Protein AF-A0A397SLY3-F1 (afdb_monomer)

Radius of gyration: 15.45 Å; Cα contacts (8 Å, |Δi|>4): 67; chains: 1; bounding box: 37×22×41 Å

Foldseek 3Di:
DVLLLVQFVLVVVVVVVCVVVPPVDDDDDDDPLADPVLVVQVVCCSVVVDHDCPPDDLVSLVSNLVVCVNRVNVVCNVVSVVCCVVPVVVVCVVCVVVVVVD

Organism: NCBI:txid658196

Nearest PDB structures (foldseek):
  2vpk-assembly1_A-2  TM=8.104E-01  e=2.576E-02  Homo sapiens
  7t1z-assembly1_A  TM=8.279E-01  e=8.124E-02  Homo sapiens
  7azx-assembly1_A  TM=7.836E-01  e=6.776E-02  Homo sapiens
  2q81-assembly1_B  TM=7.318E-01  e=1.168E-01  Homo sapiens
  6brp-assembly1_A  TM=8.511E-01  e=5.294E-01  Arabidopsis thaliana

Structure (mmCIF, N/CA/C/O backbone):
data_AF-A0A397SLY3-F1
#
_entry.id   AF-A0A397SLY3-F1
#
loop_
_atom_site.group_PDB
_atom_site.id
_atom_site.type_symbol
_atom_site.label_atom_id
_atom_site.label_alt_id
_atom_site.label_comp_id
_atom_site.label_asym_id
_atom_site.label_entity_id
_atom_site.label_seq_id
_atom_site.pdbx_PDB_ins_code
_atom_site.Cartn_x
_atom_site.Cartn_y
_atom_site.Cartn_z
_atom_site.occupancy
_atom_site.B_iso_or_equiv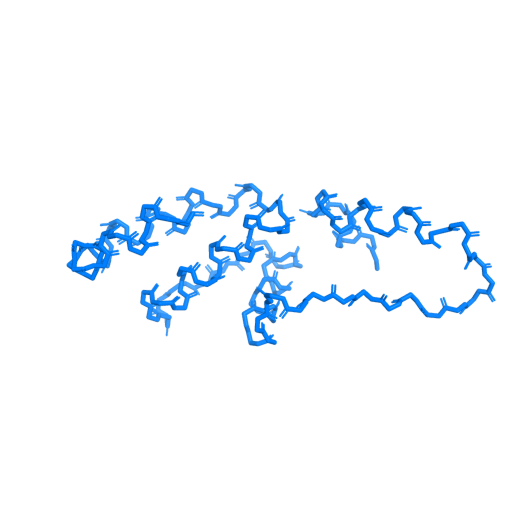
_atom_site.auth_seq_id
_atom_site.auth_comp_id
_atom_site.auth_asym_id
_atom_site.auth_atom_id
_atom_site.pdbx_PDB_model_num
ATOM 1 N N . MET A 1 1 ? 5.132 -5.483 -18.302 1.00 68.69 1 MET A N 1
ATOM 2 C CA . MET A 1 1 ? 5.862 -4.312 -17.748 1.00 68.69 1 MET A CA 1
ATOM 3 C C . MET A 1 1 ? 5.231 -2.947 -18.043 1.00 68.69 1 MET A C 1
ATOM 5 O O . MET A 1 1 ? 5.371 -2.072 -17.200 1.00 68.69 1 MET A O 1
ATOM 9 N N . VAL A 1 2 ? 4.592 -2.717 -19.203 1.00 85.00 2 VAL A N 1
ATOM 10 C CA . VAL A 1 2 ? 4.139 -1.365 -19.617 1.00 85.00 2 VAL A CA 1
ATOM 11 C C . VAL A 1 2 ? 3.164 -0.733 -18.618 1.00 85.00 2 VAL A C 1
ATOM 13 O O . VAL A 1 2 ? 3.375 0.402 -18.207 1.00 85.00 2 VAL A O 1
ATOM 16 N N . ILE A 1 3 ? 2.163 -1.486 -18.157 1.00 92.38 3 ILE A N 1
ATOM 17 C CA . ILE A 1 3 ? 1.145 -0.978 -17.223 1.00 92.38 3 ILE A CA 1
ATOM 18 C C . ILE A 1 3 ? 1.761 -0.616 -15.865 1.00 92.38 3 ILE A C 1
ATOM 20 O O . ILE A 1 3 ? 1.560 0.495 -15.387 1.00 92.38 3 ILE A O 1
ATOM 24 N N . LEU A 1 4 ? 2.575 -1.502 -15.275 1.00 91.44 4 LEU A N 1
ATOM 25 C CA . LEU A 1 4 ? 3.285 -1.229 -14.014 1.00 91.44 4 LEU A CA 1
ATOM 26 C C . LEU A 1 4 ? 4.153 0.038 -14.110 1.00 91.44 4 LEU A C 1
ATOM 28 O O . LEU A 1 4 ? 4.150 0.861 -13.201 1.00 91.44 4 LEU A O 1
ATOM 32 N N . ASN A 1 5 ? 4.866 0.198 -15.229 1.00 89.38 5 ASN A N 1
ATOM 33 C CA . ASN A 1 5 ? 5.706 1.359 -15.516 1.00 89.38 5 ASN A CA 1
ATOM 34 C C . ASN A 1 5 ? 4.879 2.652 -15.657 1.00 89.38 5 ASN A C 1
ATOM 36 O O . ASN A 1 5 ? 5.266 3.709 -15.173 1.00 89.38 5 ASN A O 1
ATOM 40 N N . TYR A 1 6 ? 3.720 2.579 -16.305 1.00 92.06 6 TYR A N 1
ATOM 41 C CA . TYR A 1 6 ? 2.859 3.742 -16.485 1.00 92.06 6 TYR A CA 1
ATOM 42 C C . TYR A 1 6 ? 2.175 4.166 -15.178 1.00 92.06 6 TYR A C 1
ATOM 44 O O . TYR A 1 6 ? 2.147 5.347 -14.847 1.00 92.06 6 TYR A O 1
ATOM 52 N N . ARG A 1 7 ? 1.647 3.198 -14.421 1.00 95.19 7 ARG A N 1
ATOM 53 C CA . ARG A 1 7 ? 0.784 3.442 -13.256 1.00 95.19 7 ARG A CA 1
ATOM 54 C C . ARG A 1 7 ? 1.555 3.723 -11.966 1.00 95.19 7 ARG A C 1
ATOM 56 O O . ARG A 1 7 ? 1.002 4.346 -11.071 1.00 95.19 7 ARG A O 1
ATOM 63 N N . SER A 1 8 ? 2.807 3.273 -11.849 1.00 95.88 8 SER A N 1
ATOM 64 C CA . SER A 1 8 ? 3.629 3.466 -10.648 1.00 95.88 8 SER A CA 1
ATOM 65 C C . SER A 1 8 ? 4.957 4.156 -10.986 1.00 95.88 8 SER A C 1
ATOM 67 O O . SER A 1 8 ? 5.855 3.528 -11.557 1.00 95.88 8 SER A O 1
ATOM 69 N N . PRO A 1 9 ? 5.145 5.425 -10.574 1.00 94.94 9 PRO A N 1
ATOM 70 C CA . PRO A 1 9 ? 6.425 6.126 -10.688 1.00 94.94 9 PRO A CA 1
ATOM 71 C C . PRO A 1 9 ? 7.593 5.386 -10.018 1.00 94.94 9 PRO A C 1
ATOM 73 O O . PRO A 1 9 ? 8.712 5.389 -10.538 1.00 94.94 9 PRO A O 1
ATOM 76 N N . TYR A 1 10 ? 7.342 4.715 -8.890 1.00 94.31 10 TYR A N 1
ATOM 77 C CA . TYR A 1 10 ? 8.350 3.919 -8.191 1.00 94.31 10 TYR A CA 1
ATOM 78 C C . TYR A 1 10 ? 8.811 2.723 -9.037 1.00 94.31 10 TYR A C 1
ATOM 80 O O . TYR A 1 10 ? 10.011 2.553 -9.277 1.00 94.31 10 TYR A O 1
ATOM 88 N N . LEU A 1 11 ? 7.863 1.929 -9.550 1.00 92.44 11 LEU A N 1
ATOM 89 C CA . LEU A 1 11 ? 8.176 0.778 -10.400 1.00 92.44 11 LEU A CA 1
ATOM 90 C C . LEU A 1 11 ? 8.798 1.217 -11.725 1.00 92.44 11 LEU A C 1
ATOM 92 O O . LEU A 1 11 ? 9.735 0.570 -12.186 1.00 92.44 11 LEU A O 1
ATOM 96 N N . ARG A 1 12 ? 8.359 2.344 -12.301 1.00 91.75 12 ARG A N 1
ATOM 97 C CA . ARG A 1 12 ? 9.008 2.961 -13.468 1.00 91.75 12 ARG A CA 1
ATOM 98 C C . ARG A 1 12 ? 10.490 3.177 -13.249 1.00 91.75 12 ARG A C 1
ATOM 100 O O . ARG A 1 12 ? 11.288 2.820 -14.117 1.00 91.75 12 ARG A O 1
ATOM 107 N N . ARG A 1 13 ? 10.859 3.757 -12.104 1.00 90.50 13 ARG A N 1
ATOM 108 C CA . ARG A 1 13 ? 12.257 4.036 -11.771 1.00 90.50 13 ARG A CA 1
ATOM 109 C C . ARG A 1 13 ? 13.056 2.738 -11.720 1.00 90.50 13 ARG A C 1
ATOM 111 O O . ARG A 1 13 ? 14.045 2.631 -12.430 1.00 90.50 13 ARG A O 1
ATOM 118 N N . ILE A 1 14 ? 12.581 1.734 -10.983 1.00 88.44 14 ILE A N 1
ATOM 119 C CA . ILE A 1 14 ? 13.259 0.430 -10.863 1.00 88.44 14 ILE A CA 1
ATOM 120 C C . ILE A 1 14 ? 13.408 -0.261 -12.224 1.00 88.44 14 ILE A C 1
ATOM 122 O O . ILE A 1 14 ? 14.487 -0.738 -12.577 1.00 88.44 14 ILE A O 1
ATOM 126 N N . LEU A 1 15 ? 12.330 -0.304 -13.007 1.00 85.88 15 LEU A N 1
ATOM 127 C CA . LEU A 1 15 ? 12.311 -0.958 -14.314 1.00 85.88 15 LEU A CA 1
ATOM 128 C C . LEU A 1 15 ? 13.215 -0.250 -15.329 1.00 85.88 15 LEU A C 1
ATOM 130 O O . LEU A 1 15 ? 13.852 -0.911 -16.146 1.00 85.88 15 LEU A O 1
ATOM 134 N N . SER A 1 16 ? 13.306 1.079 -15.270 1.00 83.69 16 SER A N 1
ATOM 135 C CA . SER A 1 16 ? 14.177 1.856 -16.159 1.00 83.69 16 SER A CA 1
ATOM 136 C C . SER A 1 16 ? 15.658 1.640 -15.846 1.00 83.69 16 SER A C 1
ATOM 138 O O . SER A 1 16 ? 16.461 1.553 -16.772 1.00 83.69 16 SER A O 1
ATOM 140 N N . THR A 1 17 ? 16.031 1.479 -14.572 1.00 76.94 17 THR A N 1
ATOM 141 C CA . THR A 1 17 ? 17.418 1.168 -14.185 1.00 76.94 17 THR A CA 1
ATOM 142 C C . THR A 1 17 ? 17.843 -0.225 -14.656 1.00 76.94 17 THR A C 1
ATOM 144 O O . THR A 1 17 ? 18.982 -0.415 -15.078 1.00 76.94 17 THR A O 1
ATOM 147 N N . ASN A 1 18 ? 16.916 -1.189 -14.642 1.00 68.44 18 ASN A N 1
ATOM 148 C CA . ASN A 1 18 ? 17.181 -2.573 -15.044 1.00 68.44 18 ASN A CA 1
ATOM 149 C C . ASN A 1 18 ? 17.223 -2.787 -16.566 1.00 68.44 18 ASN A C 1
ATOM 151 O O . ASN A 1 18 ? 17.905 -3.701 -17.020 1.00 68.44 18 ASN A O 1
ATOM 155 N N . LYS A 1 19 ? 16.601 -1.911 -17.372 1.00 62.56 19 LYS A N 1
ATOM 156 C CA . LYS A 1 19 ? 16.683 -1.951 -18.850 1.00 62.56 19 LYS A CA 1
ATOM 157 C C . LYS A 1 19 ? 18.11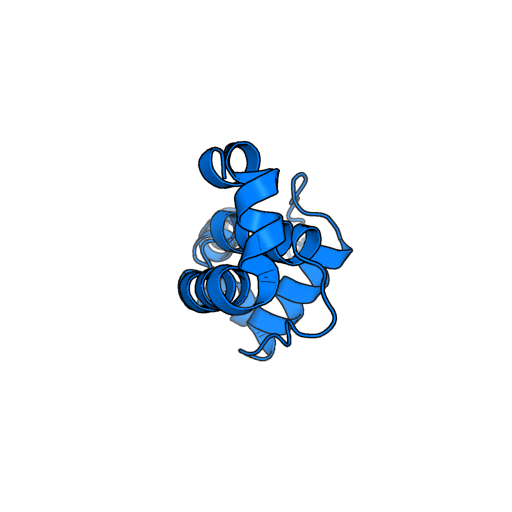0 -1.883 -19.412 1.00 62.56 19 LYS A C 1
ATOM 159 O O . LYS A 1 19 ? 18.320 -2.230 -20.567 1.00 62.56 19 LYS A O 1
ATOM 164 N N . LYS A 1 20 ? 19.102 -1.452 -18.624 1.00 56.47 20 LYS A N 1
ATOM 165 C CA . LYS A 1 20 ? 20.516 -1.464 -19.037 1.00 56.47 20 LYS A CA 1
ATOM 166 C C . LYS A 1 20 ? 21.103 -2.884 -19.168 1.00 56.47 20 LYS A C 1
ATOM 168 O O . LYS A 1 20 ? 22.199 -3.018 -19.694 1.00 56.47 20 LYS A O 1
ATOM 173 N N . LYS A 1 21 ? 20.383 -3.924 -18.725 1.00 58.62 21 LYS A N 1
ATOM 174 C CA . LYS A 1 21 ? 20.755 -5.348 -18.808 1.00 58.62 21 LYS A CA 1
ATOM 175 C C . LYS A 1 21 ? 19.810 -6.110 -19.754 1.00 58.62 21 LYS A C 1
ATOM 177 O O . LYS A 1 21 ? 19.156 -7.063 -19.354 1.00 58.62 21 LYS A O 1
ATOM 182 N N . ASN A 1 22 ? 19.661 -5.632 -20.991 1.00 57.81 22 ASN A N 1
ATOM 183 C CA . ASN A 1 22 ? 18.775 -6.211 -22.017 1.00 57.81 22 ASN A CA 1
ATOM 184 C C . ASN A 1 22 ? 19.352 -7.502 -22.652 1.00 57.81 22 ASN A C 1
ATOM 186 O O . ASN A 1 22 ? 19.345 -7.657 -23.868 1.00 57.81 22 ASN A O 1
ATOM 190 N N . ASP A 1 23 ? 19.861 -8.432 -21.848 1.00 66.06 23 ASP A N 1
ATOM 191 C CA . ASP A 1 23 ? 20.405 -9.721 -22.310 1.00 66.06 23 ASP A CA 1
ATOM 192 C C . ASP A 1 23 ? 19.345 -10.842 -22.380 1.00 66.06 23 ASP A C 1
ATOM 194 O O . ASP A 1 23 ? 19.669 -11.999 -22.628 1.00 66.06 23 ASP A O 1
ATOM 198 N N . GLY A 1 24 ? 18.067 -10.507 -22.171 1.00 64.00 24 GLY A N 1
ATOM 199 C CA . GLY A 1 24 ? 16.970 -11.476 -22.095 1.00 64.00 24 GLY A CA 1
ATOM 200 C C . GLY A 1 24 ? 16.720 -12.029 -20.687 1.00 64.00 24 GLY A C 1
ATOM 201 O O . GLY A 1 24 ? 15.777 -12.798 -20.500 1.00 64.00 24 GLY A O 1
ATOM 202 N N . THR A 1 25 ? 17.492 -11.609 -19.678 1.00 67.94 25 THR A N 1
ATOM 203 C CA . THR A 1 25 ? 17.306 -12.056 -18.293 1.00 67.94 25 THR A CA 1
ATOM 204 C C . THR A 1 25 ? 16.050 -11.446 -17.664 1.00 67.94 25 THR A C 1
ATOM 206 O O . THR A 1 25 ? 15.821 -10.232 -17.688 1.00 67.94 25 THR A O 1
ATOM 209 N N . LEU A 1 26 ? 15.230 -12.297 -17.040 1.00 71.44 26 LEU A N 1
ATOM 210 C CA . LEU A 1 26 ? 14.066 -11.879 -16.258 1.00 71.44 26 LEU A CA 1
ATOM 211 C C . LEU A 1 26 ? 14.485 -10.906 -15.143 1.00 71.44 26 LEU A C 1
ATOM 213 O O . LEU A 1 26 ? 15.344 -11.200 -14.315 1.00 71.44 26 LEU A O 1
ATOM 217 N N . THR A 1 27 ? 13.848 -9.735 -15.095 1.00 76.38 27 THR A N 1
ATOM 218 C CA . THR A 1 27 ? 14.102 -8.748 -14.038 1.00 76.38 27 THR A CA 1
ATOM 219 C C . THR A 1 27 ? 13.369 -9.139 -12.757 1.00 76.38 27 THR A C 1
ATOM 221 O O . THR A 1 27 ? 12.140 -9.150 -12.726 1.00 76.38 27 THR A O 1
ATOM 224 N N . HIS A 1 28 ? 14.112 -9.385 -11.679 1.00 83.06 28 HIS A N 1
ATOM 225 C CA . HIS A 1 28 ? 13.542 -9.651 -10.361 1.00 83.06 28 HIS A CA 1
ATOM 226 C C . HIS A 1 28 ? 13.483 -8.370 -9.513 1.00 83.06 28 HIS A C 1
ATOM 228 O O . HIS A 1 28 ? 14.509 -7.743 -9.248 1.00 83.06 28 HIS A O 1
ATOM 234 N N . ILE A 1 29 ? 12.285 -7.984 -9.064 1.00 87.06 29 ILE A N 1
ATOM 235 C CA . ILE A 1 29 ? 12.065 -6.826 -8.184 1.00 87.06 29 ILE A CA 1
ATOM 236 C C . ILE A 1 29 ? 11.704 -7.339 -6.794 1.00 87.06 29 ILE A C 1
ATOM 238 O O . ILE A 1 29 ? 10.737 -8.078 -6.639 1.00 87.06 29 ILE A O 1
ATOM 242 N N . LYS A 1 30 ? 12.464 -6.925 -5.777 1.00 88.75 30 LYS A N 1
ATOM 243 C CA . LYS A 1 30 ? 12.173 -7.246 -4.375 1.00 88.75 30 LYS A CA 1
ATOM 244 C C . LYS A 1 30 ? 11.382 -6.109 -3.731 1.00 88.75 30 LYS A C 1
ATOM 246 O O . LYS A 1 30 ? 11.824 -4.964 -3.766 1.00 88.75 30 LYS A O 1
ATOM 251 N N . LEU A 1 31 ? 10.251 -6.444 -3.113 1.00 91.88 31 LEU A N 1
ATOM 252 C CA . LEU A 1 31 ? 9.400 -5.530 -2.342 1.00 91.88 31 LEU A CA 1
ATOM 253 C C . LEU A 1 31 ? 9.251 -6.064 -0.903 1.00 91.88 31 LEU A C 1
ATOM 255 O O . LEU A 1 31 ? 8.181 -6.536 -0.538 1.00 91.88 31 LEU A O 1
ATOM 259 N N . PRO A 1 32 ? 10.322 -6.048 -0.085 1.00 86.69 32 PRO A N 1
ATOM 260 C CA . PRO A 1 32 ? 10.365 -6.777 1.190 1.00 86.69 32 PRO A CA 1
ATOM 261 C C . PRO A 1 32 ? 9.373 -6.266 2.245 1.00 86.69 32 PRO A C 1
ATOM 263 O O . PRO A 1 32 ? 8.993 -7.014 3.135 1.00 86.69 32 PRO A O 1
ATOM 266 N N . ASN A 1 33 ? 8.932 -5.011 2.133 1.00 89.25 33 ASN A N 1
ATOM 267 C CA . ASN A 1 33 ? 8.066 -4.357 3.117 1.00 89.25 33 ASN A CA 1
ATOM 268 C C . ASN A 1 33 ? 6.605 -4.272 2.648 1.00 89.25 33 ASN A C 1
ATOM 270 O O . ASN A 1 33 ? 5.900 -3.333 3.023 1.00 89.25 33 ASN A O 1
ATOM 274 N N . ILE A 1 34 ? 6.190 -5.184 1.765 1.00 95.62 34 ILE A N 1
ATOM 275 C CA . ILE A 1 34 ? 4.814 -5.319 1.284 1.00 95.62 34 ILE A CA 1
ATOM 276 C C . ILE A 1 34 ? 4.454 -6.802 1.359 1.00 95.62 34 ILE A C 1
ATOM 278 O O . ILE A 1 34 ? 5.119 -7.634 0.744 1.00 95.62 34 ILE A O 1
ATOM 282 N N . LEU A 1 35 ? 3.402 -7.124 2.111 1.00 96.00 35 LEU A N 1
ATOM 283 C CA . LEU A 1 35 ? 2.902 -8.494 2.200 1.00 96.00 35 LEU A CA 1
ATOM 284 C C . LEU A 1 35 ? 2.364 -8.967 0.836 1.00 96.00 35 LEU A C 1
ATOM 286 O O . LEU A 1 35 ? 1.775 -8.152 0.113 1.00 96.00 35 LEU A O 1
ATOM 290 N N . PRO A 1 36 ? 2.520 -10.256 0.476 1.00 96.38 36 PRO A N 1
ATOM 291 C CA . PRO A 1 36 ? 2.057 -10.785 -0.808 1.00 96.38 36 PRO A CA 1
ATOM 292 C C . PRO A 1 36 ? 0.573 -10.518 -1.090 1.00 96.38 36 PRO A C 1
ATOM 294 O O . PRO A 1 36 ? 0.215 -10.123 -2.200 1.00 96.38 36 PRO A O 1
ATOM 297 N N . GLU A 1 37 ? -0.281 -10.658 -0.079 1.00 95.94 37 GLU A N 1
ATOM 298 C CA . GLU A 1 37 ? -1.732 -10.481 -0.181 1.00 95.94 37 GLU A CA 1
ATOM 299 C C . GLU A 1 37 ? -2.078 -9.013 -0.469 1.00 95.94 37 GLU A C 1
ATOM 301 O O . GLU A 1 37 ? -2.883 -8.701 -1.347 1.00 95.94 37 GLU A O 1
ATOM 306 N N . ILE A 1 38 ? -1.384 -8.088 0.200 1.00 97.38 38 ILE A N 1
ATOM 307 C CA . ILE A 1 38 ? -1.526 -6.644 -0.023 1.00 97.38 38 ILE A CA 1
ATOM 308 C C . ILE A 1 38 ? -1.028 -6.269 -1.418 1.00 97.38 38 ILE A C 1
ATOM 310 O O . ILE A 1 38 ? -1.685 -5.513 -2.138 1.00 97.38 38 ILE A O 1
ATOM 314 N N . PHE A 1 39 ? 0.105 -6.831 -1.844 1.00 96.56 39 PHE A N 1
ATOM 315 C CA . PHE A 1 39 ? 0.613 -6.600 -3.190 1.00 96.56 39 PHE A CA 1
ATOM 316 C C . PHE A 1 39 ? -0.355 -7.115 -4.259 1.00 96.56 39 PHE A C 1
ATOM 318 O O . PHE A 1 39 ? -0.533 -6.450 -5.277 1.00 96.56 39 PHE A O 1
ATOM 325 N N . GLN A 1 40 ? -1.034 -8.242 -4.030 1.00 96.38 40 GLN A N 1
ATOM 326 C CA . GLN A 1 40 ? -2.045 -8.758 -4.952 1.00 96.38 40 GLN A CA 1
ATOM 327 C C . GLN A 1 40 ? -3.212 -7.774 -5.133 1.00 96.38 40 GLN A C 1
ATOM 329 O O . GLN A 1 40 ? -3.676 -7.571 -6.258 1.00 96.38 40 GLN A O 1
ATOM 334 N N . ILE A 1 41 ? -3.656 -7.117 -4.060 1.00 96.75 41 ILE A N 1
ATOM 335 C CA . ILE A 1 41 ? -4.701 -6.082 -4.115 1.00 96.75 41 ILE A CA 1
ATOM 336 C C . ILE A 1 41 ? -4.211 -4.865 -4.905 1.00 96.75 41 ILE A C 1
ATOM 338 O O . ILE A 1 41 ? -4.895 -4.397 -5.818 1.00 96.75 41 ILE A O 1
ATOM 342 N N . ILE A 1 42 ? -2.998 -4.389 -4.612 1.00 97.38 42 ILE A N 1
ATOM 343 C CA . ILE A 1 42 ? -2.378 -3.281 -5.347 1.00 97.38 42 I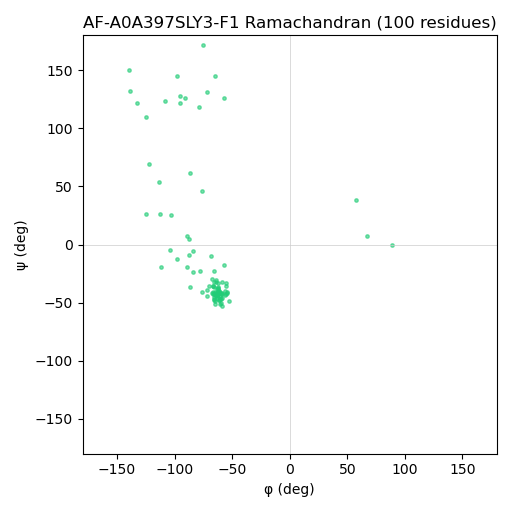LE A CA 1
ATOM 344 C C . ILE A 1 42 ? -2.231 -3.618 -6.834 1.00 97.38 42 ILE A C 1
ATOM 346 O O . ILE A 1 42 ? -2.515 -2.785 -7.694 1.00 97.38 42 ILE A O 1
ATOM 350 N N . LEU A 1 43 ? -1.827 -4.844 -7.156 1.00 96.25 43 LEU A N 1
ATOM 351 C CA . LEU A 1 43 ? -1.675 -5.300 -8.529 1.00 96.25 43 LEU A CA 1
ATOM 352 C C . LEU A 1 43 ? -3.020 -5.287 -9.264 1.00 96.25 43 LEU A C 1
ATOM 354 O O . LEU A 1 43 ? -3.100 -4.773 -10.379 1.00 96.25 43 LEU A O 1
ATOM 358 N N . ARG A 1 44 ? -4.092 -5.771 -8.623 1.00 96.19 44 ARG A N 1
ATOM 359 C CA . ARG A 1 44 ? -5.455 -5.680 -9.168 1.00 96.19 44 ARG A CA 1
ATOM 360 C C . ARG A 1 44 ? -5.866 -4.230 -9.412 1.00 96.19 44 ARG A C 1
ATOM 362 O O . ARG A 1 44 ? -6.392 -3.939 -10.481 1.00 96.19 44 ARG A O 1
ATOM 369 N N . TYR A 1 45 ? -5.568 -3.313 -8.491 1.00 97.25 45 TYR A N 1
ATOM 370 C CA . TYR A 1 45 ? -5.832 -1.887 -8.692 1.00 97.25 45 TYR A CA 1
ATOM 371 C C . TYR A 1 45 ? -5.032 -1.298 -9.864 1.00 97.25 45 TYR A C 1
ATOM 373 O O . TYR A 1 45 ? -5.582 -0.556 -10.677 1.00 97.25 45 TYR A O 1
ATOM 381 N N . ILE A 1 46 ?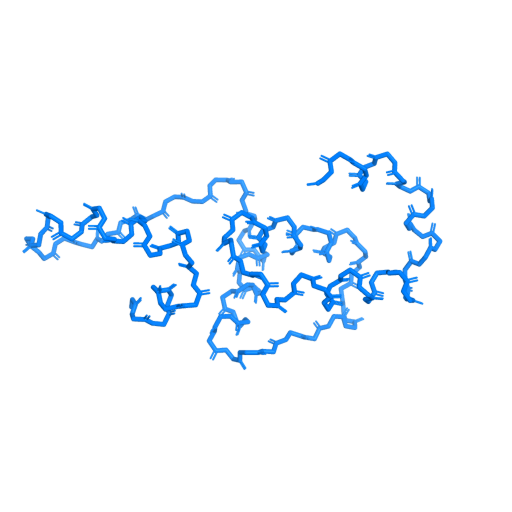 -3.746 -1.635 -9.995 1.00 96.44 46 ILE A N 1
ATOM 382 C CA . ILE A 1 46 ? -2.898 -1.119 -11.076 1.00 96.44 46 ILE A CA 1
ATOM 383 C C . ILE A 1 46 ? -3.466 -1.495 -12.452 1.00 96.44 46 ILE A C 1
ATOM 385 O O . ILE A 1 46 ? -3.472 -0.651 -13.349 1.00 96.44 46 ILE A O 1
ATOM 389 N N . TYR A 1 47 ? -3.954 -2.728 -12.608 1.00 95.94 47 TYR A N 1
ATOM 390 C CA . TYR A 1 47 ? -4.491 -3.225 -13.878 1.00 95.94 47 TYR A CA 1
ATOM 391 C C . TYR A 1 47 ? -5.975 -2.899 -14.092 1.00 95.94 47 TYR A C 1
ATOM 393 O O . TYR A 1 47 ? -6.376 -2.635 -15.220 1.00 95.94 47 TYR A O 1
ATOM 401 N N . GLY A 1 48 ? -6.788 -2.919 -13.036 1.00 94.50 48 GLY A N 1
ATOM 402 C CA . GLY A 1 48 ? -8.240 -2.734 -13.116 1.00 94.50 48 GLY A CA 1
ATOM 403 C C . GLY A 1 48 ? -8.726 -1.315 -12.818 1.00 94.50 48 GLY A C 1
ATOM 404 O O . GLY A 1 48 ? -9.894 -1.011 -13.043 1.00 94.50 48 GLY A O 1
ATOM 405 N N . GLY A 1 49 ? -7.868 -0.449 -12.272 1.00 94.00 49 GLY A N 1
ATOM 406 C CA . GLY A 1 49 ? -8.196 0.934 -11.910 1.00 94.00 49 GLY A CA 1
ATOM 407 C C . GLY A 1 49 ? -9.201 1.083 -10.762 1.00 94.00 49 GLY A C 1
ATOM 408 O O . GLY A 1 49 ? -9.662 2.190 -10.499 1.00 94.00 49 GLY A O 1
ATOM 409 N N . ARG A 1 50 ? -9.579 -0.011 -10.089 1.00 92.62 50 ARG A N 1
ATOM 410 C CA . ARG A 1 50 ? -10.602 -0.039 -9.033 1.00 92.62 50 ARG A CA 1
ATOM 411 C C . ARG A 1 50 ? -10.168 -0.947 -7.888 1.00 92.62 50 ARG A C 1
ATOM 413 O O . ARG A 1 50 ? -9.469 -1.934 -8.110 1.00 92.62 50 ARG A O 1
ATOM 420 N N . VAL A 1 51 ? -10.612 -0.627 -6.675 1.00 93.81 51 VAL A N 1
ATOM 421 C CA . VAL A 1 51 ? -10.454 -1.468 -5.482 1.00 93.81 51 VAL A CA 1
ATOM 422 C C . VAL A 1 51 ? -11.756 -1.430 -4.682 1.00 93.81 51 VAL A C 1
ATOM 424 O O . VAL A 1 51 ? -12.317 -0.358 -4.471 1.00 93.81 51 VAL A O 1
ATOM 427 N N . SER A 1 52 ? -12.261 -2.594 -4.273 1.00 93.19 52 SER A N 1
ATOM 428 C CA . SER A 1 52 ? -13.383 -2.683 -3.332 1.00 93.19 52 SER A CA 1
ATOM 429 C C . SER A 1 52 ? -12.819 -2.761 -1.920 1.00 93.19 52 SER A C 1
ATOM 431 O O . SER A 1 52 ? -11.972 -3.610 -1.665 1.00 93.19 52 SER A O 1
ATOM 433 N N . LEU A 1 53 ? -13.258 -1.877 -1.021 1.00 94.94 53 LEU A N 1
ATOM 434 C CA . LEU A 1 53 ? -12.764 -1.816 0.364 1.00 94.94 53 LEU A CA 1
ATOM 435 C C . LEU A 1 53 ? -13.737 -2.402 1.393 1.00 94.94 53 LEU A C 1
ATOM 437 O O . LEU A 1 53 ? -13.410 -2.463 2.574 1.00 94.94 53 LEU A O 1
ATOM 441 N N . ALA A 1 54 ? -14.933 -2.811 0.962 1.00 91.19 54 ALA A N 1
ATOM 442 C CA . ALA A 1 54 ? -16.000 -3.253 1.861 1.00 91.19 54 ALA A CA 1
ATOM 443 C C . ALA A 1 54 ? -15.633 -4.519 2.653 1.00 91.19 54 ALA A C 1
ATOM 445 O O . ALA A 1 54 ? -16.052 -4.668 3.797 1.00 91.19 54 ALA A O 1
ATOM 446 N N . GLU A 1 55 ? -14.830 -5.394 2.051 1.00 91.50 55 GLU A N 1
ATOM 447 C CA . GLU A 1 55 ? -14.448 -6.695 2.608 1.00 91.50 55 GLU A CA 1
ATOM 448 C C . GLU A 1 55 ? -13.206 -6.627 3.508 1.00 91.50 55 GLU A C 1
ATOM 450 O O . GLU A 1 55 ? -12.893 -7.604 4.182 1.00 91.50 55 GLU A O 1
ATOM 455 N N . TYR A 1 56 ? -12.508 -5.487 3.551 1.00 95.12 56 TYR A N 1
ATOM 456 C CA . TYR A 1 56 ? -11.273 -5.342 4.319 1.00 95.12 56 TYR A CA 1
ATOM 457 C C . TYR A 1 56 ? -11.511 -4.684 5.680 1.00 95.12 56 TYR A C 1
ATOM 459 O O . TYR A 1 56 ? -12.345 -3.779 5.859 1.00 95.12 56 TYR A O 1
ATOM 467 N N . ASP A 1 57 ? -10.737 -5.131 6.666 1.00 95.12 57 ASP A N 1
ATOM 468 C CA . ASP A 1 57 ? -10.671 -4.460 7.952 1.00 95.12 57 ASP A CA 1
ATOM 469 C C . ASP A 1 57 ? -9.844 -3.161 7.859 1.00 95.12 57 ASP A C 1
ATOM 471 O O . ASP A 1 57 ? -9.244 -2.828 6.835 1.00 95.12 57 ASP A O 1
ATOM 475 N N . ALA A 1 58 ? -9.852 -2.364 8.927 1.00 95.62 58 ALA A N 1
ATOM 476 C CA . ALA A 1 58 ? -9.110 -1.106 8.929 1.00 95.62 58 ALA A CA 1
ATOM 477 C C . ALA A 1 58 ? -7.586 -1.319 8.852 1.00 95.62 58 ALA A C 1
ATOM 479 O O . ALA A 1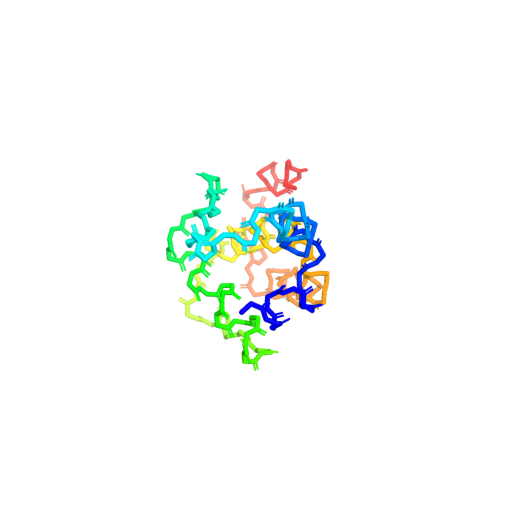 58 ? -6.898 -0.503 8.242 1.00 95.62 58 ALA A O 1
ATOM 480 N N . SER A 1 59 ? -7.065 -2.412 9.424 1.00 94.25 59 SER A N 1
ATOM 481 C CA . SER A 1 59 ? -5.633 -2.723 9.413 1.00 94.25 59 SER A CA 1
ATOM 482 C C . SER A 1 59 ? -5.146 -3.010 7.995 1.00 94.25 59 SER A C 1
ATOM 484 O O . SER A 1 59 ? -4.133 -2.464 7.562 1.00 94.25 59 SER A O 1
ATOM 486 N N . ASP A 1 60 ? -5.894 -3.803 7.238 1.00 95.81 60 ASP A N 1
ATOM 487 C CA . ASP A 1 60 ? -5.584 -4.144 5.859 1.00 95.81 60 ASP A CA 1
ATOM 488 C C . ASP A 1 60 ? -5.678 -2.924 4.950 1.00 95.81 60 ASP A C 1
ATOM 490 O O . ASP A 1 60 ? -4.783 -2.703 4.137 1.00 95.81 60 ASP A O 1
ATOM 494 N N . ILE A 1 61 ? -6.683 -2.063 5.135 1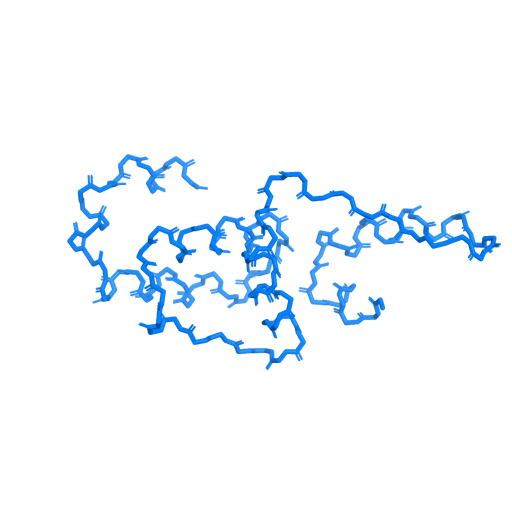.00 96.75 61 ILE A N 1
ATOM 495 C CA . ILE A 1 61 ? -6.786 -0.808 4.375 1.00 96.75 61 ILE A CA 1
ATOM 496 C C . ILE A 1 61 ? -5.588 0.110 4.659 1.00 96.75 61 ILE A C 1
ATOM 498 O O . ILE A 1 61 ? -5.069 0.733 3.733 1.00 96.75 61 ILE A O 1
ATOM 502 N N . ILE A 1 62 ? -5.096 0.154 5.900 1.00 95.94 62 ILE A N 1
ATOM 503 C CA . ILE A 1 62 ? -3.874 0.888 6.252 1.00 95.94 62 ILE A CA 1
ATOM 504 C C . ILE A 1 62 ? -2.632 0.272 5.589 1.00 95.94 62 ILE A C 1
ATOM 506 O O . ILE A 1 62 ? -1.816 1.006 5.036 1.00 95.94 62 ILE A O 1
ATOM 510 N N . LYS A 1 63 ? -2.498 -1.060 5.556 1.00 96.19 63 LYS A N 1
ATOM 511 C CA . LYS A 1 63 ? -1.396 -1.728 4.833 1.00 96.19 63 LYS A CA 1
ATOM 512 C C . LYS A 1 63 ? -1.463 -1.466 3.324 1.00 96.19 63 LYS A C 1
ATOM 514 O O . LYS A 1 63 ? -0.428 -1.272 2.689 1.00 96.19 63 LYS A O 1
ATOM 519 N N . ILE A 1 64 ? -2.667 -1.437 2.743 1.00 97.31 64 ILE A N 1
ATOM 520 C CA . ILE A 1 64 ? -2.890 -1.063 1.338 1.00 97.31 64 ILE A CA 1
ATOM 521 C C . ILE A 1 64 ? -2.467 0.392 1.112 1.00 97.31 64 ILE A C 1
ATOM 523 O O . ILE A 1 64 ? -1.792 0.676 0.124 1.00 97.31 64 ILE A O 1
ATOM 527 N N . LEU A 1 65 ? -2.821 1.303 2.022 1.00 96.56 65 LEU A N 1
ATOM 528 C CA . LEU A 1 65 ? -2.430 2.712 1.964 1.00 96.56 65 LEU A CA 1
ATOM 529 C C . LEU A 1 65 ? -0.906 2.886 2.017 1.00 96.56 65 LEU A C 1
ATOM 531 O O . LEU A 1 65 ? -0.341 3.563 1.160 1.00 96.56 65 LEU A O 1
ATOM 535 N N . ASP A 1 66 ? -0.233 2.223 2.955 1.00 95.69 66 ASP A N 1
ATOM 536 C CA . ASP A 1 66 ? 1.230 2.224 3.062 1.00 95.69 66 ASP A CA 1
ATOM 537 C C . ASP A 1 66 ? 1.896 1.653 1.791 1.00 95.69 66 ASP A C 1
ATOM 539 O O . ASP A 1 66 ? 2.805 2.257 1.213 1.00 95.69 66 ASP A O 1
ATOM 543 N N . ALA A 1 67 ? 1.388 0.535 1.261 1.00 97.19 67 ALA A N 1
ATOM 544 C CA . ALA A 1 67 ? 1.867 -0.025 -0.002 1.00 97.19 67 ALA A CA 1
ATOM 545 C C . ALA A 1 67 ? 1.643 0.928 -1.192 1.00 97.19 67 ALA A C 1
ATOM 547 O O . ALA A 1 67 ? 2.526 1.072 -2.043 1.00 97.19 67 ALA A O 1
ATOM 548 N N . ALA A 1 68 ? 0.494 1.609 -1.253 1.00 96.94 68 ALA A N 1
ATOM 549 C CA . ALA A 1 68 ? 0.190 2.601 -2.279 1.00 96.94 68 ALA A CA 1
ATOM 550 C C . ALA A 1 68 ? 1.139 3.808 -2.204 1.00 96.94 68 ALA A C 1
ATOM 552 O O . ALA A 1 68 ? 1.649 4.235 -3.244 1.00 96.94 68 ALA A O 1
ATOM 553 N N . ASN A 1 69 ? 1.447 4.297 -0.998 1.00 95.19 69 ASN A N 1
ATOM 554 C CA . ASN A 1 69 ? 2.446 5.343 -0.761 1.00 95.19 69 ASN A CA 1
ATOM 555 C C . ASN A 1 69 ? 3.832 4.913 -1.262 1.00 95.19 69 ASN A C 1
ATOM 557 O O . ASN A 1 69 ? 4.430 5.593 -2.104 1.00 95.19 69 ASN A O 1
ATOM 561 N N . LYS A 1 70 ? 4.311 3.740 -0.827 1.00 95.06 70 LYS A N 1
ATOM 562 C CA . LYS A 1 70 ? 5.609 3.168 -1.236 1.00 95.06 70 LYS A CA 1
ATOM 563 C C . LYS A 1 70 ? 5.731 3.016 -2.751 1.00 95.06 70 LYS A C 1
ATOM 565 O O . LYS A 1 70 ? 6.780 3.302 -3.326 1.00 95.06 70 LYS A O 1
ATOM 570 N N . LEU A 1 71 ? 4.651 2.595 -3.407 1.00 96.38 71 LEU A N 1
ATOM 571 C CA . LEU A 1 71 ? 4.592 2.409 -4.858 1.00 96.38 71 LEU A CA 1
ATOM 572 C C . LEU A 1 71 ? 4.204 3.689 -5.619 1.00 96.38 71 LEU A C 1
ATOM 574 O O . LEU A 1 71 ? 4.095 3.661 -6.848 1.00 96.38 71 LEU A O 1
ATOM 578 N N . SER A 1 72 ? 4.055 4.818 -4.921 1.00 96.44 72 SER A N 1
ATOM 579 C CA . SER A 1 72 ? 3.724 6.136 -5.478 1.00 96.44 72 SER A CA 1
ATOM 580 C C . SER A 1 72 ? 2.415 6.165 -6.282 1.00 96.44 72 SER A C 1
ATOM 582 O O . SER A 1 72 ? 2.324 6.839 -7.307 1.00 96.44 72 SER A O 1
ATOM 584 N N . LEU A 1 73 ? 1.394 5.439 -5.826 1.00 97.06 73 LEU A N 1
ATOM 585 C CA . LEU A 1 73 ? 0.077 5.339 -6.463 1.00 97.06 73 LEU A CA 1
ATOM 586 C C . LEU A 1 73 ? -0.854 6.470 -6.002 1.00 97.06 73 LEU A C 1
ATOM 588 O O . LEU A 1 73 ? -1.894 6.223 -5.401 1.00 97.06 73 LEU A O 1
ATOM 592 N N . GLN A 1 74 ? -0.476 7.718 -6.280 1.00 94.31 74 GLN A N 1
ATOM 593 C CA . GLN A 1 74 ? -1.112 8.906 -5.692 1.00 94.31 74 GLN A CA 1
ATOM 594 C C . GLN A 1 74 ? -2.637 8.982 -5.897 1.00 94.31 74 GLN A C 1
ATOM 596 O O . GLN A 1 74 ? -3.358 9.421 -5.008 1.00 94.31 74 GLN A O 1
ATOM 601 N N . GLU A 1 75 ? -3.140 8.477 -7.026 1.00 95.25 75 GLU A N 1
ATOM 602 C CA . GLU A 1 75 ? -4.569 8.486 -7.377 1.00 95.25 75 GLU A CA 1
ATOM 603 C C . GLU A 1 75 ? -5.473 7.750 -6.364 1.00 95.25 75 GLU A C 1
ATOM 605 O O . GLU A 1 75 ? -6.617 8.152 -6.170 1.00 95.25 75 GLU A O 1
ATOM 610 N N . ILE A 1 76 ? -4.991 6.685 -5.708 1.00 96.38 76 ILE A N 1
ATOM 611 C CA . ILE A 1 76 ? -5.826 5.855 -4.814 1.00 96.38 76 ILE A CA 1
ATOM 612 C C . ILE A 1 76 ? -5.836 6.350 -3.363 1.00 96.38 76 ILE A C 1
ATOM 614 O O . ILE A 1 76 ? -6.735 6.005 -2.594 1.00 96.38 76 ILE A O 1
ATOM 618 N N . ILE A 1 77 ? -4.845 7.157 -2.978 1.00 95.88 77 ILE A N 1
ATOM 619 C CA . ILE A 1 77 ? -4.624 7.569 -1.587 1.00 95.88 77 ILE A CA 1
ATOM 620 C C . ILE A 1 77 ? -5.840 8.312 -1.009 1.00 95.88 77 ILE A C 1
ATOM 622 O O . ILE A 1 77 ? -6.333 7.881 0.039 1.00 95.88 77 ILE A O 1
ATOM 626 N N . PRO A 1 78 ? -6.403 9.348 -1.673 1.00 96.88 78 PRO A N 1
ATOM 627 C CA . PRO A 1 78 ? -7.538 10.084 -1.116 1.00 96.88 78 PRO A CA 1
ATOM 628 C C . PRO A 1 78 ? -8.777 9.206 -0.930 1.00 96.88 78 PRO A C 1
ATOM 630 O O . PRO A 1 78 ? -9.541 9.392 0.018 1.00 96.88 78 PRO A O 1
ATOM 633 N N . TYR A 1 79 ? -8.969 8.224 -1.815 1.00 96.94 79 TYR A N 1
ATOM 634 C CA . TYR A 1 79 ? -10.067 7.267 -1.722 1.00 96.94 79 TYR A CA 1
ATOM 635 C C . TYR A 1 79 ? -9.929 6.360 -0.489 1.00 96.94 79 TYR A C 1
ATOM 637 O O . TYR A 1 79 ? -10.883 6.231 0.281 1.00 96.94 79 TYR A O 1
ATOM 645 N N . LEU A 1 80 ? -8.738 5.794 -0.253 1.00 97.00 80 LEU A N 1
ATOM 646 C CA . LEU A 1 80 ? -8.454 4.958 0.923 1.00 97.00 80 LEU A CA 1
ATOM 647 C C . LEU A 1 80 ? -8.640 5.744 2.229 1.00 97.00 80 LEU A C 1
ATOM 649 O O . LEU A 1 80 ? -9.322 5.281 3.145 1.00 97.00 80 LEU A O 1
ATOM 653 N N . GLN A 1 81 ? -8.085 6.957 2.296 1.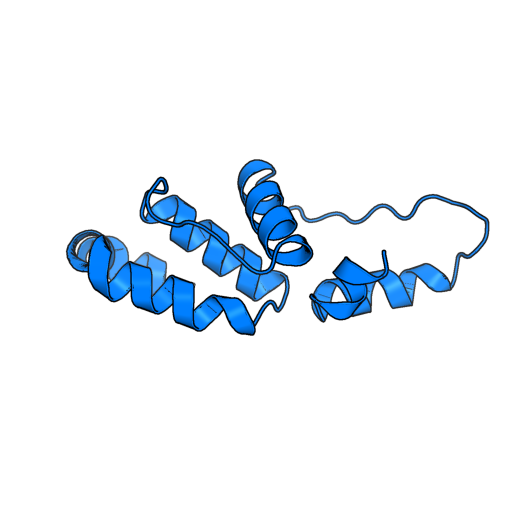00 95.50 81 GLN A N 1
ATOM 654 C CA . GLN A 1 81 ? -8.187 7.827 3.470 1.00 95.50 81 GLN A CA 1
ATOM 655 C C . GLN A 1 81 ? -9.640 8.225 3.755 1.00 95.50 81 GLN A C 1
ATOM 657 O O . GLN A 1 81 ? -10.108 8.094 4.887 1.00 95.50 81 GLN A O 1
ATOM 662 N N . SER A 1 82 ? -10.388 8.638 2.728 1.00 96.25 82 SER A N 1
ATOM 663 C CA . SER A 1 82 ? -11.803 9.003 2.874 1.00 96.25 82 SER A CA 1
ATOM 664 C C . SER A 1 82 ? -12.642 7.823 3.358 1.00 96.25 82 SER A C 1
ATOM 666 O O . SER A 1 82 ? -13.518 7.985 4.210 1.00 96.25 82 SER A O 1
ATOM 668 N N . PHE A 1 83 ? -12.364 6.618 2.853 1.00 97.00 83 PHE A N 1
ATOM 669 C CA . PHE A 1 83 ? -13.063 5.413 3.279 1.00 97.00 83 PHE A CA 1
ATOM 670 C C . PHE A 1 83 ? -12.809 5.093 4.758 1.00 97.00 83 PHE A C 1
ATOM 672 O O . PHE A 1 83 ? -13.763 4.790 5.478 1.00 97.00 83 PHE A O 1
ATOM 679 N N . LEU A 1 84 ? -11.558 5.195 5.221 1.00 95.62 84 LEU A N 1
ATOM 680 C CA . LEU A 1 84 ? -11.191 4.995 6.626 1.00 95.62 84 LEU A CA 1
ATOM 681 C C . LEU A 1 84 ? -11.881 6.006 7.546 1.00 95.62 84 LEU A C 1
ATOM 683 O O . LEU A 1 84 ? -12.488 5.617 8.543 1.00 95.62 84 LEU A O 1
ATOM 687 N N . VAL A 1 85 ? -11.845 7.293 7.187 1.00 94.38 85 VAL A N 1
ATOM 688 C CA . VAL A 1 85 ? -12.475 8.360 7.977 1.00 94.38 85 VAL A CA 1
ATOM 689 C C . VAL A 1 85 ? -13.986 8.167 8.060 1.00 94.38 85 VAL A C 1
ATOM 691 O O . VAL A 1 85 ? -14.550 8.331 9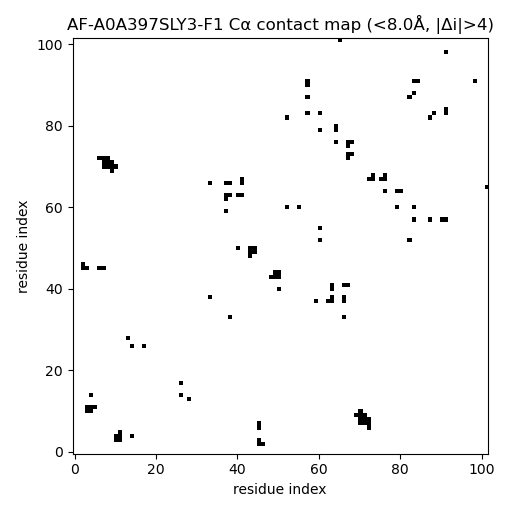.139 1.00 94.38 85 VAL A O 1
ATOM 694 N N . LYS A 1 86 ? -14.635 7.783 6.954 1.00 96.31 86 LYS A N 1
ATOM 695 C CA . LYS A 1 86 ? -16.093 7.626 6.882 1.00 96.31 86 LYS A CA 1
ATOM 696 C C . LYS A 1 86 ? -16.604 6.349 7.550 1.00 96.31 86 LYS A C 1
ATOM 698 O O . LYS A 1 86 ? -17.647 6.385 8.190 1.00 96.31 86 LYS A O 1
ATOM 703 N N . ASN A 1 87 ? -15.909 5.223 7.376 1.00 96.19 87 ASN A N 1
ATOM 704 C CA . ASN A 1 87 ? -16.444 3.904 7.740 1.00 96.19 87 ASN A CA 1
ATOM 705 C C . ASN A 1 87 ? -15.722 3.246 8.921 1.00 96.19 87 ASN A C 1
ATOM 707 O O . ASN A 1 87 ? -16.257 2.317 9.520 1.00 96.19 87 ASN A O 1
ATOM 711 N N . LYS A 1 88 ? -14.501 3.681 9.250 1.00 94.81 88 LYS A N 1
ATOM 712 C CA . LYS A 1 88 ? -13.647 3.055 10.274 1.00 94.81 88 LYS A CA 1
ATOM 713 C C . LYS A 1 88 ? -13.203 4.063 11.347 1.00 94.81 88 LYS A C 1
ATOM 715 O O . LYS A 1 88 ? -12.179 3.871 11.997 1.00 94.81 88 LYS A O 1
ATOM 720 N N . THR A 1 89 ? -13.984 5.122 11.580 1.00 94.19 89 THR A N 1
ATOM 721 C CA . THR A 1 89 ? -13.634 6.249 12.467 1.00 94.19 89 THR A CA 1
ATOM 722 C C . THR A 1 89 ? -13.263 5.822 13.889 1.00 94.19 89 THR A C 1
ATOM 724 O O . THR A 1 89 ? -12.300 6.336 14.451 1.00 94.19 89 THR A O 1
ATOM 727 N N . ASN A 1 90 ? -14.004 4.882 14.487 1.00 95.12 90 ASN A N 1
ATOM 728 C CA . ASN A 1 90 ? -13.726 4.421 15.853 1.00 95.12 90 ASN A CA 1
ATOM 729 C C . ASN A 1 90 ? -12.366 3.724 15.944 1.00 95.12 90 ASN A C 1
ATOM 731 O O . ASN A 1 90 ? -11.586 4.016 16.847 1.00 95.12 90 ASN A O 1
ATOM 735 N N . TRP A 1 91 ? -12.055 2.875 14.962 1.00 95.31 91 TRP A N 1
ATOM 736 C CA . TRP A 1 91 ? -10.752 2.226 14.867 1.00 95.31 91 TRP A CA 1
ATOM 737 C C . TRP A 1 91 ? -9.639 3.260 14.675 1.00 95.31 91 TRP A C 1
ATOM 739 O O . TRP A 1 91 ? -8.612 3.184 15.344 1.00 95.31 91 TRP A O 1
ATOM 749 N N . MET A 1 92 ? -9.871 4.274 13.832 1.00 93.62 92 MET A N 1
ATOM 750 C CA . MET A 1 92 ? -8.917 5.365 13.605 1.00 93.62 92 MET A CA 1
ATOM 751 C C . MET A 1 92 ? -8.611 6.148 14.887 1.00 93.62 92 MET A C 1
ATOM 753 O O . MET A 1 92 ? -7.456 6.460 15.156 1.00 93.62 92 MET A O 1
ATOM 757 N N . LYS A 1 93 ? -9.628 6.432 15.709 1.00 93.25 93 LYS A N 1
ATOM 758 C CA . LYS A 1 93 ? -9.446 7.106 17.004 1.00 93.25 93 LYS A CA 1
ATOM 759 C C . LYS A 1 93 ? -8.638 6.254 17.983 1.00 93.25 93 LYS A C 1
ATOM 761 O O . LYS A 1 93 ? -7.754 6.775 18.650 1.00 93.25 93 LYS A O 1
ATOM 766 N N . GLN A 1 94 ? -8.921 4.953 18.049 1.00 95.19 94 GLN A N 1
ATOM 767 C CA . GLN A 1 94 ? -8.208 4.020 18.930 1.00 95.19 94 GLN A CA 1
ATOM 768 C C . GLN A 1 94 ? -6.748 3.806 18.510 1.00 95.19 94 GLN A C 1
ATOM 770 O O . GLN A 1 94 ? -5.897 3.571 19.360 1.00 95.19 94 GLN A O 1
ATOM 775 N N . ASN A 1 95 ? -6.449 3.924 17.215 1.00 93.56 95 ASN A N 1
ATOM 776 C CA . ASN A 1 95 ? -5.128 3.656 16.644 1.00 93.56 95 ASN A CA 1
ATOM 777 C C . ASN A 1 95 ? -4.447 4.929 16.118 1.00 93.56 95 ASN A C 1
ATOM 779 O O . ASN A 1 95 ? -3.614 4.862 15.216 1.00 93.56 95 ASN A O 1
ATOM 783 N N . PHE A 1 96 ? -4.788 6.095 16.675 1.00 89.38 96 PHE A N 1
ATOM 784 C CA . PHE A 1 96 ? -4.338 7.395 16.169 1.00 89.38 96 PHE A CA 1
ATOM 785 C C . PHE A 1 96 ? -2.811 7.503 16.040 1.00 89.38 96 PHE A C 1
ATOM 787 O O . PHE A 1 96 ? -2.321 7.991 15.028 1.00 89.38 96 PHE A O 1
ATOM 794 N N . ILE A 1 97 ? -2.056 6.993 17.022 1.00 90.25 97 ILE A N 1
ATOM 795 C CA . ILE A 1 97 ? -0.582 7.004 16.994 1.00 90.25 97 ILE A CA 1
ATOM 796 C C . ILE A 1 97 ? -0.048 6.225 15.785 1.00 90.25 97 ILE A C 1
ATOM 798 O O . ILE A 1 97 ? 0.838 6.709 15.089 1.00 90.25 97 ILE A O 1
ATOM 802 N N . LEU A 1 98 ? -0.605 5.042 15.511 1.00 86.88 98 LEU A N 1
ATOM 803 C CA . LEU A 1 98 ? -0.195 4.213 14.377 1.00 86.88 98 LEU A CA 1
ATOM 804 C C . LEU A 1 98 ? -0.445 4.927 13.046 1.00 86.88 98 LEU A C 1
ATOM 806 O O . LEU A 1 98 ? 0.380 4.842 12.147 1.00 86.88 98 LEU A O 1
ATOM 810 N N . ILE A 1 99 ? -1.558 5.652 12.938 1.00 84.81 99 ILE A N 1
ATOM 811 C CA . ILE A 1 99 ? -1.913 6.418 11.736 1.00 84.81 99 ILE A CA 1
ATOM 812 C C . ILE A 1 99 ? -1.027 7.652 11.574 1.00 84.81 99 ILE A C 1
ATOM 814 O O . ILE A 1 99 ? -0.648 7.974 10.458 1.00 84.81 99 ILE A O 1
ATOM 818 N N . TYR A 1 100 ? -0.696 8.340 12.668 1.00 85.44 100 TYR A N 1
ATOM 819 C CA . TYR A 1 100 ? 0.174 9.517 12.642 1.00 85.44 100 TYR A CA 1
ATOM 820 C C . TYR A 1 100 ? 1.605 9.187 12.187 1.00 85.44 100 TYR A C 1
ATOM 822 O O . TYR A 1 100 ? 2.276 10.030 11.602 1.00 85.44 100 TYR A O 1
ATOM 830 N N . LEU A 1 101 ? 2.073 7.968 12.467 1.00 83.56 101 LEU A N 1
ATOM 831 C CA . LEU A 1 101 ? 3.404 7.488 12.082 1.00 83.56 101 LEU A CA 1
ATOM 832 C C . LEU A 1 101 ? 3.480 6.937 10.647 1.00 83.56 101 LEU A C 1
ATOM 834 O O . LEU A 1 101 ? 4.570 6.553 10.218 1.00 83.56 101 LEU A O 1
ATOM 838 N N . LEU A 1 102 ? 2.344 6.848 9.949 1.00 75.94 102 LEU A N 1
ATOM 839 C CA . LEU A 1 102 ? 2.217 6.293 8.600 1.00 75.94 102 LEU A CA 1
ATOM 840 C C . LEU A 1 102 ? 2.457 7.359 7.523 1.00 75.94 102 LEU A C 1
ATOM 842 O O . LEU A 1 102 ? 3.126 7.026 6.518 1.00 75.94 102 LEU A O 1
#

pLDDT: mean 90.25, std 9.83, range [56.47, 97.38]

Secondary structure (DSSP, 8-state):
-HHHHHH-HHHHHHHHHHTT--SSPPPP---TTS-HHHHHHHHHHHHHS----TTS-HHHHHHHHHHHHHTT-GGGHHHHHHHHHHH-HHHHHHTHHHHHT-

Sequence (102 aa):
MVILNYRSPYLRRILSTNKKKNDGTLTHIKLPNILPEIFQIILRYIYGGRVSLAEYDASDIIKILDAANKLSLQEIIPYLQSFLVKNKTNWMKQNFILIYLL

Mean predicted aligned error: 4.59 Å

Solvent-accessible surface area (backbone atoms only — not comparable to full-atom values): 6231 Å² total; per-residue (Å²): 112,68,64,55,36,72,61,14,64,45,50,28,52,56,53,59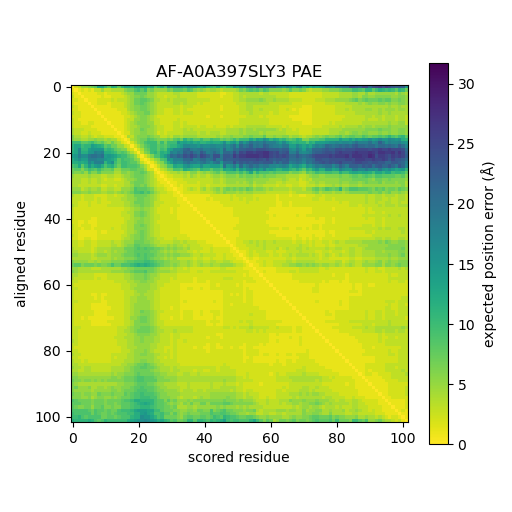,66,52,59,81,57,80,80,80,64,85,84,85,83,87,61,92,91,49,56,72,71,50,47,52,53,52,49,46,26,67,76,66,76,53,80,86,64,87,88,54,55,70,67,55,52,48,53,43,46,54,47,32,59,72,36,48,34,67,86,53,48,65,58,54,53,51,48,41,61,74,76,34,42,69,60,49,65,75,41,42,70,67,60,75,75,103

InterPro domains:
  IPR000210 BTB/POZ domain [PF00651] (2-87)
  IPR000210 BTB/POZ domain [PS50097] (1-55)
  IPR011333 SKP1/BTB/POZ domain superfamily [G3DSA:3.30.710.10] (1-84)
  IPR011333 SKP1/BTB/POZ domain superfamily [SSF54695] (2-86)